Protein AF-A0A6M3J8E4-F1 (afdb_monomer_lite)

Sequence (151 aa):
MTKDEMITQLQQEVKGLTAYLGSEDYTNACDDAAKETGWSFPVSNSTAIYWQKQRSLRHLLSYLLYESAHRFKYKMINLQHRFEHYKTLIEMMDKKWEAAKDELIVELAGVSGYQFFGTKVDAGFAYEEQTGRDITFDTEQIVIHHPNENS

Radius of gyration: 24.98 Å; chains: 1; bounding box: 49×32×84 Å

Foldseek 3Di:
DFLVVLLVVLCVVCPPCVVVDDPVLLVVLLVVLCVVLVNDPPDDDPVSSVSSSLSSNLSSLVSVLVVLVVVDDPPDPVSVVSNVVSVVSSVVSVVVVVVCCVVCVCVSVVHHPLVVPDQPLPPDFDADPPPRDTCSPPPVSRPDDDPDPPD

Structure (mmCIF, N/CA/C/O backbone):
data_AF-A0A6M3J8E4-F1
#
_entry.id   AF-A0A6M3J8E4-F1
#
loop_
_atom_site.group_PDB
_atom_site.id
_atom_site.type_symbol
_atom_site.label_atom_id
_atom_site.label_alt_id
_atom_site.label_comp_id
_atom_site.label_asym_id
_atom_site.label_entity_id
_atom_site.label_seq_id
_atom_site.pdbx_PDB_ins_code
_atom_site.Cartn_x
_atom_site.Cartn_y
_atom_site.Cartn_z
_atom_site.occupancy
_atom_site.B_iso_or_equiv
_atom_site.auth_seq_id
_atom_site.auth_comp_id
_atom_site.auth_asym_id
_atom_site.auth_atom_id
_atom_site.pdbx_PDB_model_num
ATOM 1 N N . MET A 1 1 ? 9.589 -11.564 -5.820 1.00 87.44 1 MET A N 1
ATOM 2 C CA . MET A 1 1 ? 8.608 -11.410 -4.733 1.00 87.44 1 MET A CA 1
ATOM 3 C C . MET A 1 1 ? 7.290 -12.020 -5.169 1.00 87.44 1 MET A C 1
ATOM 5 O O . MET A 1 1 ? 6.655 -11.510 -6.092 1.00 87.44 1 MET A O 1
ATOM 9 N N . THR A 1 2 ? 6.910 -13.137 -4.561 1.00 94.12 2 THR A N 1
ATOM 10 C CA . THR A 1 2 ? 5.587 -13.745 -4.744 1.00 94.12 2 THR A CA 1
ATOM 11 C C . THR A 1 2 ? 4.536 -13.007 -3.911 1.00 94.12 2 THR A C 1
ATOM 13 O O . THR A 1 2 ? 4.862 -12.174 -3.059 1.00 94.12 2 THR A O 1
ATOM 16 N N . LYS A 1 3 ? 3.256 -13.297 -4.163 1.00 91.69 3 LYS A N 1
ATOM 17 C CA . LYS A 1 3 ? 2.152 -12.719 -3.389 1.00 91.69 3 LYS A CA 1
ATOM 18 C C . LYS A 1 3 ? 2.222 -13.136 -1.914 1.00 91.69 3 LYS A C 1
ATOM 20 O O . LYS A 1 3 ? 2.082 -12.286 -1.042 1.00 91.69 3 LYS A O 1
ATOM 25 N N . ASP A 1 4 ? 2.522 -14.402 -1.637 1.00 93.12 4 ASP A N 1
ATOM 26 C CA . ASP A 1 4 ? 2.600 -14.933 -0.268 1.00 93.12 4 ASP A CA 1
ATOM 27 C C . ASP A 1 4 ? 3.773 -14.335 0.525 1.00 93.12 4 ASP A C 1
ATOM 29 O O . ASP A 1 4 ? 3.638 -13.993 1.704 1.00 93.12 4 ASP A O 1
ATOM 33 N N . GLU A 1 5 ? 4.918 -14.134 -0.135 1.00 92.62 5 GLU A N 1
ATOM 34 C CA . GLU A 1 5 ? 6.065 -13.432 0.452 1.00 92.62 5 GLU A CA 1
ATOM 35 C C . GLU A 1 5 ? 5.706 -11.980 0.795 1.00 92.62 5 GLU A C 1
ATOM 37 O O . GLU A 1 5 ? 6.027 -11.502 1.885 1.00 92.62 5 GLU A O 1
ATOM 42 N N . MET A 1 6 ? 4.990 -11.291 -0.101 1.00 92.69 6 MET A N 1
ATOM 43 C CA . MET A 1 6 ? 4.529 -9.919 0.128 1.00 92.69 6 MET A CA 1
ATOM 44 C C . MET A 1 6 ? 3.555 -9.841 1.308 1.00 92.69 6 MET A C 1
ATOM 46 O O . MET A 1 6 ? 3.709 -8.985 2.176 1.00 92.69 6 MET A O 1
ATOM 50 N N . ILE A 1 7 ? 2.584 -10.755 1.381 1.00 93.25 7 ILE A N 1
ATOM 51 C CA . ILE A 1 7 ? 1.628 -10.831 2.495 1.00 93.25 7 ILE A CA 1
ATOM 52 C C . ILE A 1 7 ? 2.368 -11.031 3.821 1.00 93.25 7 ILE A C 1
ATOM 54 O O . ILE A 1 7 ? 2.084 -10.336 4.796 1.00 93.25 7 ILE A O 1
ATOM 58 N N . THR A 1 8 ? 3.364 -11.919 3.845 1.00 92.31 8 THR A N 1
ATOM 59 C CA . THR A 1 8 ? 4.185 -12.163 5.038 1.00 92.31 8 THR A CA 1
ATOM 60 C C . THR A 1 8 ? 4.915 -10.892 5.483 1.00 92.31 8 THR A C 1
ATOM 62 O O . THR A 1 8 ? 4.917 -10.560 6.669 1.00 92.31 8 THR A O 1
ATOM 65 N N . GLN A 1 9 ? 5.494 -10.137 4.544 1.00 91.56 9 GLN A N 1
ATOM 66 C CA . GLN A 1 9 ? 6.145 -8.859 4.855 1.00 91.56 9 GLN A CA 1
ATOM 67 C C . GLN A 1 9 ? 5.151 -7.816 5.376 1.00 91.56 9 GLN A C 1
ATOM 69 O O . GLN A 1 9 ? 5.427 -7.149 6.372 1.00 91.56 9 GLN A O 1
ATOM 74 N N . LEU A 1 10 ? 3.973 -7.707 4.759 1.00 91.50 10 LEU A N 1
ATOM 75 C CA . LEU A 1 10 ? 2.930 -6.780 5.200 1.00 91.50 10 LEU A CA 1
ATOM 76 C C . LEU A 1 10 ? 2.456 -7.099 6.622 1.00 91.50 10 LEU A C 1
ATOM 78 O O . LEU A 1 10 ? 2.322 -6.192 7.440 1.00 91.50 10 LEU A O 1
ATOM 82 N N . GLN A 1 11 ? 2.265 -8.374 6.962 1.00 90.44 11 GLN A N 1
ATOM 83 C CA . GLN A 1 11 ? 1.907 -8.785 8.323 1.00 90.44 11 GLN A CA 1
ATOM 84 C C . GLN A 1 11 ? 2.988 -8.398 9.346 1.00 90.44 11 GLN A C 1
ATOM 86 O O . GLN A 1 11 ? 2.667 -7.923 10.439 1.00 90.44 11 GLN A O 1
ATOM 91 N N . GLN A 1 12 ? 4.268 -8.532 8.985 1.00 88.56 12 GLN A N 1
ATOM 92 C CA . GLN A 1 12 ? 5.390 -8.120 9.834 1.00 88.56 12 GLN A CA 1
ATOM 93 C C . GLN A 1 12 ? 5.485 -6.598 10.017 1.00 88.56 12 GLN A C 1
ATOM 95 O O . GLN A 1 12 ? 5.864 -6.142 11.097 1.00 88.56 12 GLN A O 1
ATOM 100 N N . GLU A 1 13 ? 5.149 -5.808 8.996 1.00 86.25 13 GLU A N 1
ATOM 101 C CA . GLU A 1 13 ? 5.185 -4.339 9.053 1.00 86.25 13 GLU A CA 1
ATOM 102 C C . GLU A 1 13 ? 3.997 -3.760 9.834 1.00 86.25 13 GLU A C 1
ATOM 104 O O . GLU A 1 13 ? 4.161 -2.845 10.642 1.00 86.25 13 GLU A O 1
ATOM 109 N N . VAL A 1 14 ? 2.809 -4.335 9.643 1.00 84.44 14 VAL A N 1
ATOM 110 C CA . VAL A 1 14 ? 1.540 -3.871 10.225 1.00 84.44 14 VAL A CA 1
ATOM 111 C C . VAL A 1 14 ? 1.410 -4.257 11.714 1.00 84.44 14 VAL A C 1
ATOM 113 O O . VAL A 1 14 ? 0.660 -3.621 12.460 1.00 84.44 14 VAL A O 1
ATOM 116 N N . LYS A 1 15 ? 2.201 -5.232 12.195 1.00 83.81 15 LYS A N 1
ATOM 117 C CA . LYS A 1 15 ? 2.346 -5.639 13.611 1.00 83.81 15 LYS A CA 1
ATOM 118 C C . LYS A 1 15 ? 1.013 -5.666 14.371 1.00 83.81 15 LYS A C 1
ATOM 120 O O . LYS A 1 15 ? 0.159 -6.493 14.087 1.00 83.81 15 LYS A O 1
ATOM 125 N N . GLY A 1 16 ? 0.817 -4.773 15.345 1.00 73.88 16 GLY A N 1
ATOM 126 C CA . GLY A 1 16 ? -0.347 -4.770 16.240 1.00 73.88 16 GLY A CA 1
ATOM 127 C C . GLY A 1 16 ? -1.687 -4.468 15.563 1.00 73.88 16 GLY A C 1
ATOM 128 O O . GLY A 1 16 ? -2.730 -4.692 16.168 1.00 73.88 16 GLY A O 1
ATOM 129 N N . LEU A 1 17 ? -1.679 -3.987 14.318 1.00 77.88 17 LEU A N 1
ATOM 130 C CA . LEU A 1 17 ? -2.896 -3.749 13.541 1.00 77.88 17 LEU A CA 1
ATOM 131 C C . LEU A 1 17 ? -3.433 -5.034 12.880 1.00 77.88 17 LEU A C 1
ATOM 133 O O . LEU A 1 17 ? -4.586 -5.056 12.466 1.00 77.88 17 LEU A O 1
ATOM 137 N N . THR A 1 18 ? -2.644 -6.117 12.850 1.00 77.06 18 THR A N 1
ATOM 138 C CA . THR A 1 18 ? -3.069 -7.446 12.359 1.00 77.06 18 THR A CA 1
ATOM 139 C C . THR A 1 18 ? -4.301 -7.982 13.088 1.00 77.06 18 THR A C 1
ATOM 141 O O . THR A 1 18 ? -5.091 -8.699 12.495 1.00 77.06 18 THR A O 1
ATOM 144 N N . ALA A 1 19 ? -4.521 -7.596 14.350 1.00 82.25 19 ALA A N 1
ATOM 145 C CA . ALA A 1 19 ? -5.688 -8.025 15.123 1.00 82.25 19 ALA A CA 1
ATOM 146 C C . ALA A 1 19 ? -7.032 -7.543 14.539 1.00 82.25 19 ALA A C 1
ATOM 148 O O . ALA A 1 19 ? -8.074 -8.096 14.881 1.00 82.25 19 ALA A O 1
ATOM 149 N N . TYR A 1 20 ? -7.005 -6.511 13.693 1.00 83.25 20 TYR A N 1
ATOM 150 C CA . TYR A 1 20 ? -8.180 -5.933 13.038 1.00 83.25 20 TYR A CA 1
ATOM 151 C C . TYR A 1 20 ? -8.326 -6.383 11.577 1.00 83.25 20 TYR A C 1
ATOM 153 O O . TYR A 1 20 ? -9.301 -6.019 10.931 1.00 83.25 20 TYR A O 1
ATOM 161 N N . LEU A 1 21 ? -7.368 -7.154 11.052 1.00 87.25 21 LEU A N 1
ATOM 162 C CA . LEU A 1 21 ? -7.287 -7.532 9.643 1.00 87.25 21 LEU A CA 1
ATOM 163 C C . LEU A 1 21 ? -7.317 -9.056 9.500 1.00 87.25 21 LEU A C 1
ATOM 165 O O . LEU A 1 21 ? -6.535 -9.775 10.123 1.00 87.25 21 LEU A O 1
ATOM 169 N N . GLY A 1 22 ? -8.212 -9.557 8.657 1.00 88.38 22 GLY A N 1
ATOM 170 C CA . GLY A 1 22 ? -8.276 -10.961 8.268 1.00 88.38 22 GLY A CA 1
ATOM 171 C C . GLY A 1 22 ? -7.251 -11.314 7.190 1.00 88.38 22 GLY A C 1
ATOM 172 O O . GLY A 1 22 ? -6.694 -10.451 6.515 1.00 88.38 22 GLY A O 1
ATOM 173 N N . SER A 1 23 ? -7.021 -12.610 6.967 1.00 87.50 23 SER A N 1
ATOM 174 C CA . SER A 1 23 ? -6.145 -13.096 5.885 1.00 87.50 23 SER A CA 1
ATOM 175 C C . SER A 1 23 ? -6.620 -12.667 4.490 1.00 87.50 23 SER A C 1
ATOM 177 O O . SER A 1 23 ? -5.804 -12.420 3.599 1.00 87.50 23 SER A O 1
ATOM 179 N N . GLU A 1 24 ? -7.935 -12.552 4.305 1.00 91.44 24 GLU A N 1
ATOM 180 C CA . GLU A 1 24 ? -8.541 -12.070 3.061 1.00 91.44 24 GLU A CA 1
ATOM 181 C C . GLU A 1 24 ? -8.210 -10.598 2.798 1.00 91.44 24 GLU A C 1
ATOM 183 O O . GLU A 1 24 ? -7.935 -10.244 1.656 1.00 91.44 24 GLU A O 1
ATOM 188 N N . ASP A 1 25 ? -8.116 -9.763 3.838 1.00 92.50 25 ASP A N 1
ATOM 189 C CA . ASP A 1 25 ? -7.802 -8.338 3.688 1.00 92.50 25 ASP A CA 1
ATOM 190 C C . ASP A 1 25 ? -6.411 -8.131 3.080 1.00 92.50 25 ASP A C 1
ATOM 192 O O . ASP A 1 25 ? -6.235 -7.307 2.185 1.00 92.50 25 ASP A O 1
ATOM 196 N N . TYR A 1 26 ? -5.422 -8.927 3.497 1.00 92.88 26 TYR A N 1
ATOM 197 C CA . TYR A 1 26 ? -4.079 -8.897 2.904 1.00 92.88 26 TYR A CA 1
ATOM 198 C C . TYR A 1 26 ? -4.079 -9.340 1.442 1.00 92.88 26 TYR A C 1
ATOM 200 O O . TYR A 1 26 ? -3.359 -8.780 0.616 1.00 92.88 26 TYR A O 1
ATOM 208 N N . THR A 1 27 ? -4.895 -10.340 1.119 1.00 94.06 27 THR A N 1
ATOM 209 C CA . THR A 1 27 ? -5.012 -10.872 -0.241 1.00 94.06 27 THR A CA 1
ATOM 210 C C . THR A 1 27 ? -5.652 -9.837 -1.164 1.00 94.06 27 THR A C 1
ATOM 212 O O . THR A 1 27 ? -5.085 -9.533 -2.214 1.00 94.06 27 THR A O 1
ATOM 215 N N . ASN A 1 28 ? -6.766 -9.245 -0.727 1.00 94.56 28 ASN A N 1
ATOM 216 C CA . ASN A 1 28 ? -7.508 -8.216 -1.449 1.00 94.56 28 ASN A CA 1
ATOM 217 C C . ASN A 1 28 ? -6.672 -6.947 -1.632 1.00 94.56 28 ASN A C 1
ATOM 219 O O . ASN A 1 28 ? -6.593 -6.424 -2.739 1.00 94.56 28 ASN A O 1
ATOM 223 N N . ALA A 1 29 ? -5.964 -6.501 -0.590 1.00 94.31 29 ALA A N 1
ATOM 224 C CA . ALA A 1 29 ? -5.092 -5.334 -0.672 1.00 94.31 29 ALA A CA 1
ATOM 225 C C . ALA A 1 29 ? -3.961 -5.514 -1.698 1.00 94.31 29 ALA A C 1
ATOM 227 O O . ALA A 1 29 ? -3.659 -4.585 -2.448 1.00 94.31 29 ALA A O 1
ATOM 228 N N . CYS A 1 30 ? -3.359 -6.706 -1.765 1.00 93.62 30 CYS A N 1
ATOM 229 C CA . CYS A 1 30 ? -2.357 -7.038 -2.779 1.00 93.62 30 CYS A CA 1
ATOM 230 C C . CYS A 1 30 ? -2.948 -7.057 -4.199 1.00 93.62 30 CYS A C 1
ATOM 232 O O . CYS A 1 30 ? -2.285 -6.608 -5.135 1.00 93.62 30 CYS A O 1
ATOM 234 N N . ASP A 1 31 ? -4.172 -7.564 -4.368 1.00 94.19 31 ASP A N 1
ATOM 235 C CA . ASP A 1 31 ? -4.846 -7.618 -5.672 1.00 94.19 31 ASP A CA 1
ATOM 236 C C . ASP A 1 31 ? -5.286 -6.233 -6.150 1.00 94.19 31 ASP A C 1
ATOM 238 O O . ASP A 1 31 ? -5.115 -5.896 -7.320 1.00 94.19 31 ASP A O 1
ATOM 242 N N . ASP A 1 32 ? -5.807 -5.399 -5.256 1.00 93.38 32 ASP A N 1
ATOM 243 C CA . ASP A 1 32 ? -6.195 -4.027 -5.576 1.00 93.38 32 ASP A CA 1
ATOM 244 C C . ASP A 1 32 ? -4.970 -3.152 -5.856 1.00 93.38 32 ASP A C 1
ATOM 246 O O . ASP A 1 32 ? -4.984 -2.356 -6.795 1.00 93.38 32 ASP A O 1
ATOM 250 N N . ALA A 1 33 ? -3.866 -3.365 -5.132 1.00 92.88 33 ALA A N 1
ATOM 251 C CA . ALA A 1 33 ? -2.585 -2.752 -5.463 1.00 92.88 33 ALA A CA 1
ATOM 252 C C . ALA A 1 33 ? -2.094 -3.173 -6.854 1.00 92.88 33 ALA A C 1
ATOM 254 O O . ALA A 1 33 ? -1.631 -2.325 -7.605 1.00 92.88 33 ALA A O 1
ATOM 255 N N . ALA A 1 34 ? -2.222 -4.453 -7.226 1.00 91.06 34 ALA A N 1
ATOM 256 C CA . ALA A 1 34 ? -1.801 -4.954 -8.539 1.00 91.06 34 ALA A CA 1
ATOM 257 C C . ALA A 1 34 ? -2.625 -4.348 -9.681 1.00 91.06 34 ALA A C 1
ATOM 259 O O . ALA A 1 34 ? -2.084 -4.017 -10.733 1.00 91.06 34 ALA A O 1
ATOM 260 N N . LYS A 1 35 ? -3.931 -4.149 -9.465 1.00 89.25 35 LYS A N 1
ATOM 261 C CA . LYS A 1 35 ? -4.798 -3.447 -10.423 1.00 89.25 35 LYS A CA 1
ATOM 262 C C . LYS A 1 35 ? -4.421 -1.974 -10.564 1.00 89.25 35 LYS A C 1
ATOM 264 O O . LYS A 1 35 ? -4.497 -1.437 -11.662 1.00 89.25 35 LYS A O 1
ATOM 269 N N . GLU A 1 36 ? -4.043 -1.321 -9.466 1.00 88.25 36 GLU A N 1
ATOM 270 C CA . GLU A 1 36 ? -3.682 0.099 -9.463 1.00 88.25 36 GLU A CA 1
ATOM 271 C C . GLU A 1 36 ? -2.327 0.366 -10.126 1.00 88.25 36 GLU A C 1
ATOM 273 O O . GLU A 1 36 ? -2.178 1.339 -10.862 1.00 88.25 36 GLU A O 1
ATOM 278 N N . THR A 1 37 ? -1.334 -0.479 -9.856 1.00 86.69 37 THR A N 1
ATOM 279 C CA . THR A 1 37 ? 0.019 -0.335 -10.406 1.00 86.69 37 THR A CA 1
ATOM 280 C C . THR A 1 37 ? 0.160 -0.931 -11.803 1.00 86.69 37 THR A C 1
ATOM 282 O O . THR A 1 37 ? 1.076 -0.564 -12.531 1.00 86.69 37 THR A O 1
ATOM 285 N N . GLY A 1 38 ? -0.718 -1.865 -12.176 1.00 85.44 38 GLY A N 1
ATOM 286 C CA . GLY A 1 38 ? -0.606 -2.647 -13.405 1.00 85.44 38 GLY A CA 1
ATOM 287 C C . GLY A 1 38 ? 0.407 -3.795 -13.322 1.00 85.44 38 GLY A C 1
ATOM 288 O O . GLY A 1 38 ? 0.576 -4.522 -14.301 1.00 85.44 38 GLY A O 1
ATOM 289 N N . TRP A 1 39 ? 1.070 -4.005 -12.17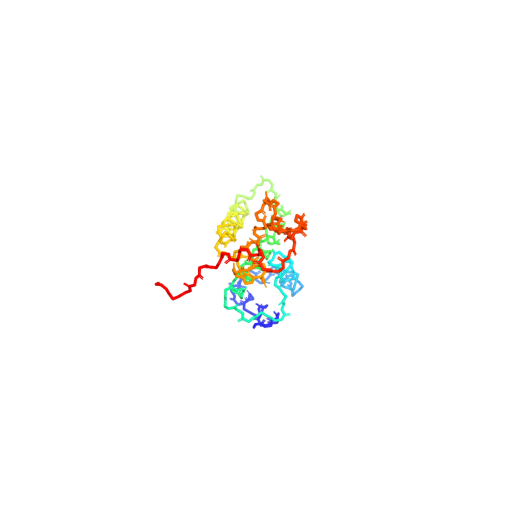9 1.00 86.94 39 TRP A N 1
ATOM 290 C CA . TRP A 1 39 ? 2.033 -5.093 -12.012 1.00 86.94 39 TRP A CA 1
ATOM 291 C C . TRP A 1 39 ? 1.373 -6.357 -11.468 1.00 86.94 39 TRP A C 1
ATOM 293 O O .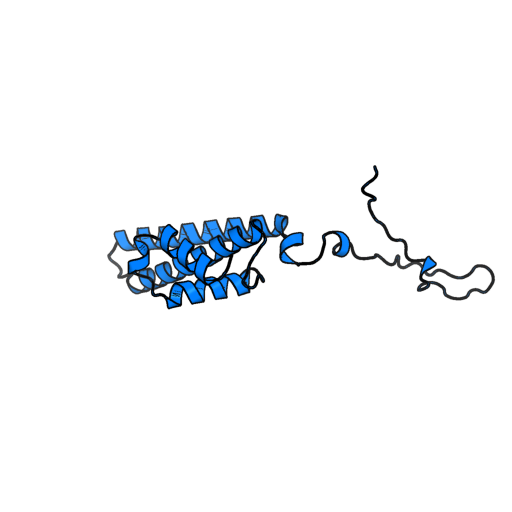 TRP A 1 39 ? 0.764 -6.365 -10.399 1.00 86.94 39 TRP A O 1
ATOM 303 N N . SER A 1 40 ? 1.564 -7.469 -12.174 1.00 87.75 40 SER A N 1
ATOM 304 C CA . SER A 1 40 ? 1.140 -8.794 -11.727 1.00 87.75 40 SER A CA 1
ATOM 305 C C . SER A 1 40 ? 2.234 -9.496 -10.923 1.00 87.75 40 SER A C 1
ATOM 307 O O . SER A 1 40 ? 3.411 -9.443 -11.279 1.00 87.75 40 SER A O 1
ATOM 309 N N . PHE A 1 41 ? 1.846 -10.232 -9.882 1.00 87.06 41 PHE A N 1
ATOM 310 C CA . PHE A 1 41 ? 2.762 -11.149 -9.205 1.00 87.06 41 PHE A CA 1
ATOM 311 C C . PHE A 1 41 ? 3.147 -12.331 -10.121 1.00 87.06 41 PHE A C 1
ATOM 313 O O . PHE A 1 41 ? 2.297 -12.804 -10.875 1.00 87.06 41 PHE A O 1
ATOM 320 N N . PRO A 1 42 ? 4.379 -12.869 -10.016 1.00 91.06 42 PRO A N 1
ATOM 321 C CA . PRO A 1 42 ? 5.473 -12.418 -9.155 1.00 91.06 42 PRO A CA 1
ATOM 322 C C . PRO A 1 42 ? 6.189 -11.174 -9.704 1.00 91.06 42 PRO A C 1
ATOM 324 O O . PRO A 1 42 ? 6.476 -11.079 -10.893 1.00 91.06 42 PRO A O 1
ATOM 327 N N . VAL A 1 43 ? 6.551 -10.253 -8.808 1.00 87.44 43 VAL A N 1
ATOM 328 C CA . VAL A 1 43 ? 7.268 -9.016 -9.161 1.00 87.44 43 VAL A CA 1
ATOM 329 C C . VAL A 1 43 ? 8.765 -9.196 -8.900 1.00 87.44 43 VAL A C 1
ATOM 331 O O . VAL A 1 43 ? 9.156 -9.682 -7.832 1.00 87.44 43 VAL A O 1
ATOM 334 N N . SER A 1 44 ? 9.608 -8.829 -9.868 1.00 85.88 44 SER A N 1
ATOM 335 C CA . SER A 1 44 ? 11.071 -8.990 -9.812 1.00 85.88 44 SER A CA 1
ATOM 336 C C . SER A 1 44 ? 11.838 -7.676 -9.632 1.00 85.88 44 SER A C 1
ATOM 338 O O . SER A 1 44 ? 12.843 -7.663 -8.925 1.00 85.88 44 SER A O 1
ATOM 340 N N . ASN A 1 45 ? 11.369 -6.574 -10.225 1.00 85.62 45 ASN A N 1
ATOM 341 C CA . ASN A 1 45 ? 12.003 -5.257 -10.109 1.00 85.62 45 ASN A CA 1
ATOM 342 C C . ASN A 1 45 ? 11.876 -4.718 -8.670 1.00 85.62 45 ASN A C 1
ATOM 344 O O . ASN A 1 45 ? 10.779 -4.690 -8.112 1.00 85.62 45 ASN A O 1
ATOM 348 N N . SER A 1 46 ? 12.982 -4.258 -8.076 1.00 86.94 46 SER A N 1
ATOM 349 C CA . SER A 1 46 ? 13.015 -3.668 -6.731 1.00 86.94 46 SER A CA 1
ATOM 350 C C . SER A 1 46 ? 12.075 -2.474 -6.570 1.00 86.94 46 SER A C 1
ATOM 352 O O . SER A 1 46 ? 11.417 -2.354 -5.536 1.00 86.94 46 SER A O 1
ATOM 354 N N . THR A 1 47 ? 11.975 -1.620 -7.589 1.00 86.88 47 THR A N 1
ATOM 355 C CA . THR A 1 47 ? 11.107 -0.436 -7.589 1.00 86.88 47 THR A CA 1
ATOM 356 C C . THR A 1 47 ? 9.638 -0.845 -7.609 1.00 86.88 47 THR A C 1
ATOM 358 O O . THR A 1 47 ? 8.850 -0.393 -6.776 1.00 86.88 47 THR A O 1
ATOM 361 N N . ALA A 1 48 ? 9.288 -1.788 -8.486 1.00 86.81 48 ALA A N 1
ATOM 362 C CA . ALA A 1 48 ? 7.946 -2.349 -8.551 1.00 86.81 48 ALA A CA 1
ATOM 363 C C . ALA A 1 48 ? 7.574 -3.075 -7.246 1.00 86.81 48 ALA A C 1
ATOM 365 O O . ALA A 1 48 ? 6.479 -2.881 -6.732 1.00 86.81 48 ALA A O 1
ATOM 366 N N . ILE A 1 49 ? 8.492 -3.842 -6.643 1.00 90.81 49 ILE A N 1
ATOM 367 C CA . ILE A 1 49 ? 8.279 -4.485 -5.333 1.00 90.81 49 ILE A CA 1
ATOM 368 C C . ILE A 1 49 ? 7.997 -3.433 -4.253 1.00 90.81 49 ILE A C 1
ATOM 370 O O . ILE A 1 49 ? 7.060 -3.595 -3.468 1.00 90.81 49 ILE A O 1
ATOM 374 N N . TYR A 1 50 ? 8.789 -2.357 -4.206 1.00 91.69 50 TYR A N 1
ATOM 375 C CA . TYR A 1 50 ? 8.609 -1.280 -3.234 1.00 91.69 50 TYR A CA 1
ATOM 376 C C . TYR A 1 50 ? 7.228 -0.634 -3.364 1.00 91.69 50 TYR A C 1
ATOM 378 O O . TYR A 1 50 ? 6.493 -0.549 -2.377 1.00 91.69 50 TYR A O 1
ATOM 386 N N . TRP A 1 51 ? 6.855 -0.219 -4.572 1.00 91.75 51 TRP A N 1
ATOM 387 C CA . TRP A 1 51 ? 5.589 0.467 -4.801 1.00 91.75 51 TRP A CA 1
ATOM 388 C C . TRP A 1 51 ? 4.391 -0.455 -4.646 1.00 91.75 51 TRP A C 1
ATOM 390 O O . TRP A 1 51 ? 3.420 -0.064 -4.003 1.00 91.75 51 TRP A O 1
ATOM 400 N N . GLN A 1 52 ? 4.490 -1.705 -5.095 1.00 91.94 52 GLN A N 1
ATOM 401 C CA . GLN A 1 52 ? 3.468 -2.717 -4.848 1.00 91.94 52 GLN A CA 1
ATOM 402 C C . GLN A 1 52 ? 3.205 -2.888 -3.347 1.00 91.94 52 GLN A C 1
ATOM 404 O O . GLN A 1 52 ? 2.049 -2.934 -2.920 1.00 91.94 52 GLN A O 1
ATOM 409 N N . LYS A 1 53 ? 4.261 -2.907 -2.525 1.00 93.50 53 LYS A N 1
ATOM 410 C CA . LYS A 1 53 ? 4.132 -2.961 -1.066 1.00 93.50 53 LYS A CA 1
ATOM 411 C C . LYS A 1 53 ? 3.472 -1.703 -0.498 1.00 93.50 53 LYS A C 1
ATOM 413 O O . LYS A 1 53 ? 2.537 -1.815 0.291 1.00 93.50 53 LYS A O 1
ATOM 418 N N . GLN A 1 54 ? 3.912 -0.512 -0.917 1.00 93.50 54 GLN A N 1
ATOM 419 C CA . GLN A 1 54 ? 3.328 0.756 -0.459 1.00 93.50 54 GLN A CA 1
ATOM 420 C C . GLN A 1 54 ? 1.841 0.865 -0.828 1.00 93.50 54 GLN A C 1
ATOM 422 O O . GLN A 1 54 ? 1.028 1.232 0.018 1.00 93.50 54 GLN A O 1
ATOM 427 N N . ARG A 1 55 ? 1.452 0.498 -2.054 1.00 94.19 55 ARG A N 1
ATOM 428 C CA . ARG A 1 55 ? 0.045 0.515 -2.483 1.00 94.19 55 ARG A CA 1
ATOM 429 C C . ARG A 1 55 ? -0.794 -0.516 -1.729 1.00 94.19 55 ARG A C 1
ATOM 431 O O . ARG A 1 55 ? -1.890 -0.192 -1.279 1.00 94.19 55 ARG A O 1
ATOM 438 N N . SER A 1 56 ? -0.250 -1.707 -1.476 1.00 94.31 56 SER A N 1
ATOM 439 C CA . SER A 1 56 ? -0.930 -2.725 -0.658 1.00 94.31 56 SER A CA 1
ATOM 440 C C . SER A 1 56 ? -1.167 -2.223 0.774 1.00 94.31 56 SER A C 1
ATOM 442 O O . SER A 1 56 ? -2.271 -2.327 1.302 1.00 94.31 56 SER A O 1
ATOM 444 N N . LEU A 1 57 ? -0.164 -1.590 1.392 1.00 93.75 57 LEU A N 1
ATOM 445 C CA . LEU A 1 57 ? -0.288 -1.002 2.729 1.00 93.75 57 LEU A CA 1
ATOM 446 C C . LEU A 1 57 ? -1.337 0.123 2.776 1.00 93.75 57 LEU A C 1
ATOM 448 O O . LEU A 1 57 ? -2.104 0.211 3.734 1.00 93.75 57 LEU A O 1
ATOM 452 N N . ARG A 1 58 ? -1.413 0.954 1.731 1.00 94.56 58 ARG A N 1
ATOM 453 C CA . ARG A 1 58 ? -2.427 2.011 1.602 1.00 94.56 58 ARG A CA 1
ATOM 454 C C . ARG A 1 58 ? -3.846 1.436 1.600 1.00 94.56 58 ARG A C 1
ATOM 456 O O . ARG A 1 58 ? -4.726 1.995 2.259 1.00 94.56 58 ARG A O 1
ATOM 463 N N . HIS A 1 59 ? -4.084 0.322 0.907 1.00 94.75 59 HIS A N 1
ATOM 464 C CA . HIS A 1 59 ? -5.392 -0.350 0.910 1.00 94.75 59 HIS A CA 1
ATOM 465 C C . HIS A 1 59 ? -5.727 -0.942 2.284 1.00 94.75 59 HIS A C 1
ATOM 467 O O . HIS A 1 59 ? -6.830 -0.725 2.780 1.00 94.75 59 HIS A O 1
ATOM 473 N N . LEU A 1 60 ? -4.755 -1.548 2.975 1.00 93.38 60 LEU A N 1
ATOM 474 C CA . LEU A 1 60 ? -4.945 -2.030 4.352 1.00 93.38 60 LEU A CA 1
ATOM 475 C C . LEU A 1 60 ? -5.308 -0.904 5.333 1.00 93.38 60 LEU A C 1
ATOM 477 O O . LEU A 1 60 ? -6.229 -1.047 6.137 1.00 93.38 60 LEU A O 1
ATOM 481 N N . LEU A 1 61 ? -4.629 0.245 5.251 1.00 92.06 61 LEU A N 1
ATOM 482 C CA . LEU A 1 61 ? -4.977 1.422 6.055 1.00 92.06 61 LEU A CA 1
ATOM 483 C C . LEU A 1 61 ? -6.380 1.945 5.727 1.00 92.06 61 LEU A C 1
ATOM 485 O O . LEU A 1 61 ? -7.070 2.449 6.613 1.00 92.06 61 LEU A O 1
ATOM 489 N N . SER A 1 62 ? -6.818 1.801 4.475 1.00 92.31 62 SER A N 1
ATOM 490 C CA . SER A 1 62 ? -8.163 2.196 4.048 1.00 92.31 62 SER A CA 1
ATOM 491 C C . SER A 1 62 ? -9.235 1.305 4.684 1.00 92.31 62 SER A C 1
ATOM 493 O O . SER A 1 62 ? -10.251 1.816 5.151 1.00 92.31 62 SER A O 1
ATOM 495 N N . TYR A 1 63 ? -8.994 -0.004 4.801 1.00 90.88 63 TYR A N 1
ATOM 496 C CA . TYR A 1 63 ? -9.898 -0.912 5.519 1.00 90.88 63 TYR A CA 1
ATOM 497 C C . TYR A 1 63 ? -10.027 -0.535 7.004 1.00 90.88 63 TYR A C 1
ATOM 499 O O . TYR A 1 63 ? -11.141 -0.404 7.515 1.00 90.88 63 TYR A O 1
ATOM 507 N N . LEU A 1 64 ? -8.908 -0.232 7.674 1.00 88.50 64 LEU A N 1
ATOM 508 C CA . LEU A 1 64 ? -8.902 0.242 9.067 1.00 88.50 64 LEU A CA 1
ATOM 509 C C . LEU A 1 64 ? -9.616 1.592 9.239 1.00 88.50 64 LEU A C 1
ATOM 511 O O . LEU A 1 64 ? -10.277 1.833 10.257 1.00 88.50 64 LEU A O 1
ATOM 515 N N . LEU A 1 65 ? -9.499 2.481 8.247 1.00 88.06 65 LEU A N 1
ATOM 516 C CA . LEU A 1 65 ? -10.218 3.751 8.216 1.00 88.06 65 LEU A CA 1
ATOM 517 C C . LEU A 1 65 ? -11.732 3.516 8.170 1.00 88.06 65 LEU A C 1
ATOM 519 O O . LEU A 1 65 ? -12.458 4.121 8.960 1.00 88.06 65 LEU A O 1
ATOM 523 N N . TYR A 1 66 ? -12.210 2.629 7.292 1.00 85.62 66 TYR A N 1
ATOM 524 C CA . TYR A 1 66 ? -13.637 2.314 7.177 1.00 85.62 66 TYR A CA 1
ATOM 525 C C . TYR A 1 66 ? -14.190 1.636 8.433 1.00 85.62 66 TYR A C 1
ATOM 527 O O . TYR A 1 66 ? -15.269 2.007 8.905 1.00 85.62 66 TYR A O 1
ATOM 535 N N . GLU A 1 67 ? -13.436 0.716 9.037 1.00 83.06 67 GLU A N 1
ATOM 536 C CA . GLU A 1 67 ? -13.816 0.104 10.314 1.00 83.06 67 GLU A CA 1
ATOM 537 C C . GLU A 1 67 ? -13.928 1.162 11.429 1.00 83.06 67 GLU A C 1
ATOM 539 O O . GLU A 1 67 ? -14.899 1.195 12.194 1.00 83.06 67 GLU A O 1
ATOM 544 N N . SER A 1 68 ? -12.961 2.081 11.492 1.00 79.81 68 SER A N 1
ATOM 545 C CA . SER A 1 68 ? -12.950 3.179 12.465 1.00 79.81 68 SER A CA 1
ATOM 546 C C . SER A 1 68 ? -14.102 4.162 12.238 1.00 79.81 68 SER A C 1
ATOM 548 O O . SER A 1 68 ? -14.718 4.612 13.207 1.00 79.81 68 SER A O 1
ATOM 550 N N . ALA A 1 69 ? -14.434 4.458 10.978 1.00 78.75 69 ALA A N 1
ATOM 551 C CA . ALA A 1 69 ? -15.549 5.323 10.599 1.00 78.75 69 ALA A CA 1
ATOM 552 C C . ALA A 1 69 ? -16.894 4.739 11.040 1.00 78.75 69 ALA A C 1
ATOM 554 O O . ALA A 1 69 ? -17.719 5.453 11.606 1.00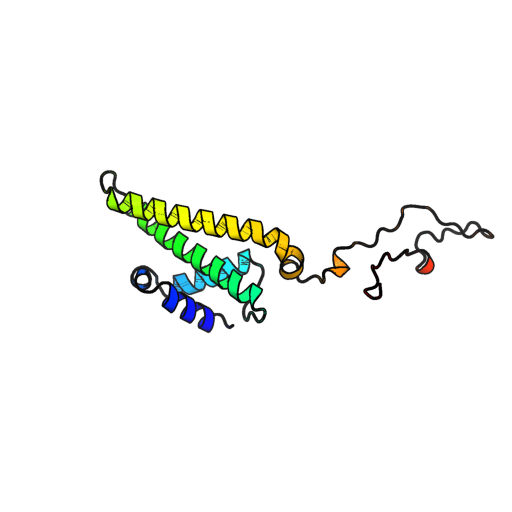 78.75 69 ALA A O 1
ATOM 555 N N . HIS A 1 70 ? -17.101 3.430 10.865 1.00 73.50 70 HIS A N 1
ATOM 556 C CA . HIS A 1 70 ? -18.315 2.767 11.344 1.00 73.50 70 HIS A CA 1
ATOM 557 C C . HIS A 1 70 ? -18.454 2.887 12.872 1.00 73.50 70 HIS A C 1
ATOM 559 O O . HIS A 1 70 ? -19.555 3.043 13.408 1.00 73.50 70 HIS A O 1
ATOM 565 N N . ARG A 1 71 ? -17.348 2.802 13.614 1.00 71.31 71 ARG A N 1
ATOM 566 C CA . ARG A 1 71 ? -17.360 2.906 15.083 1.00 71.31 71 ARG A CA 1
ATOM 567 C C . ARG A 1 71 ? -17.464 4.347 15.587 1.00 71.31 71 ARG A C 1
ATOM 569 O O . ARG A 1 71 ? -17.604 4.555 16.795 1.00 71.31 71 ARG A O 1
ATOM 576 N N . PHE A 1 72 ? -17.442 5.333 14.690 1.00 64.75 72 PHE A N 1
ATOM 577 C CA . PHE A 1 72 ? -17.533 6.747 15.023 1.00 64.75 72 PHE A CA 1
ATOM 578 C C . PHE A 1 72 ? -18.921 7.110 15.564 1.00 64.75 72 PHE A C 1
ATOM 580 O O . PHE A 1 72 ? -19.865 7.390 14.830 1.00 64.75 72 PHE A O 1
ATOM 587 N N . LYS A 1 73 ? -19.050 7.120 16.894 1.00 59.03 73 LYS A N 1
ATOM 588 C CA . LYS A 1 73 ? -20.175 7.746 17.602 1.00 59.03 73 LYS A CA 1
ATOM 589 C C . LYS A 1 73 ? -19.761 9.147 18.055 1.00 59.03 73 LYS A C 1
ATOM 591 O O . LYS A 1 73 ? -18.644 9.323 18.535 1.00 59.03 73 LYS A O 1
ATOM 596 N N . TYR A 1 74 ? -20.689 10.106 17.967 1.00 54.84 74 TYR A N 1
ATOM 597 C CA . TYR A 1 74 ? -20.558 11.573 18.141 1.00 54.84 74 TYR A CA 1
ATOM 598 C C . TYR A 1 74 ? -19.883 12.098 19.444 1.00 54.84 74 TYR A C 1
ATOM 600 O O . TYR A 1 74 ? -19.943 13.284 19.738 1.00 54.84 74 TYR A O 1
ATOM 608 N N . LYS A 1 75 ? -19.239 11.268 20.275 1.00 54.09 75 LYS A N 1
ATOM 609 C CA . LYS A 1 75 ? -18.608 11.689 21.544 1.00 54.09 75 LYS A CA 1
ATOM 610 C C . LYS A 1 75 ? -17.232 11.072 21.835 1.00 54.09 75 LYS A C 1
ATOM 612 O O . LYS A 1 75 ? -16.727 11.240 22.941 1.00 54.09 75 LYS A O 1
ATOM 617 N N . MET A 1 76 ? -16.605 10.364 20.892 1.00 61.72 76 MET A N 1
ATOM 618 C CA . MET A 1 76 ? -15.289 9.740 21.116 1.00 61.72 76 MET A CA 1
ATOM 619 C C . MET A 1 76 ? -14.147 10.512 20.440 1.00 61.72 76 MET A C 1
ATOM 621 O O . MET A 1 76 ? -13.723 10.169 19.339 1.00 61.72 76 MET A O 1
ATOM 625 N N . ILE A 1 77 ? -13.595 11.505 21.151 1.00 65.31 77 ILE A N 1
ATOM 626 C CA . ILE A 1 77 ? -12.449 12.330 20.707 1.00 65.31 77 ILE A CA 1
ATOM 627 C C . ILE A 1 77 ? -11.245 11.457 20.300 1.00 65.31 77 ILE A C 1
ATOM 629 O O . ILE A 1 77 ? -10.633 11.668 19.258 1.00 65.31 77 ILE A O 1
ATOM 633 N N . ASN A 1 78 ? -10.950 10.394 21.057 1.00 69.62 78 ASN A N 1
ATOM 634 C CA . ASN A 1 78 ? -9.829 9.496 20.746 1.00 69.62 78 ASN A CA 1
ATOM 635 C C . ASN A 1 78 ? -9.996 8.722 19.430 1.00 69.62 78 ASN A C 1
ATOM 637 O O . ASN A 1 78 ? -8.999 8.364 18.805 1.00 69.62 78 ASN A O 1
ATOM 641 N N . LEU A 1 79 ? -11.232 8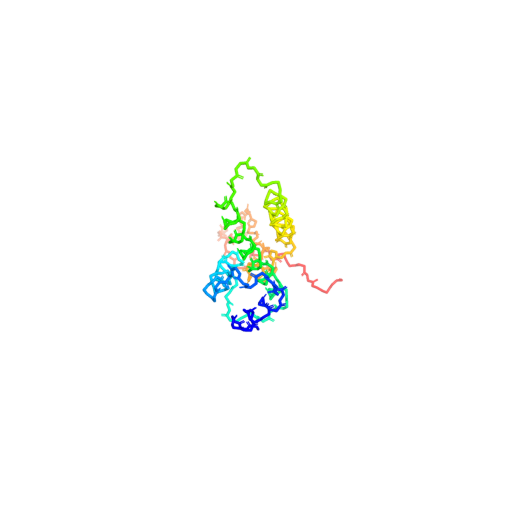.442 19.009 1.00 70.94 79 LEU A N 1
ATOM 642 C CA . LEU A 1 79 ? -11.479 7.743 17.749 1.00 70.94 79 LEU A CA 1
ATOM 643 C C . LEU A 1 79 ? -11.371 8.703 16.558 1.00 70.94 79 LEU A C 1
ATOM 645 O O . LEU A 1 79 ? -10.908 8.299 15.494 1.00 70.94 79 LEU A O 1
ATOM 649 N N . GLN A 1 80 ? -11.702 9.980 16.773 1.00 77.56 80 GLN A N 1
ATOM 650 C CA . GLN A 1 80 ? -11.503 11.041 15.790 1.00 77.56 80 GLN A CA 1
ATOM 651 C C . GLN A 1 80 ? -10.027 11.190 15.409 1.00 77.56 80 GLN A C 1
ATOM 653 O O . GLN A 1 80 ? -9.702 11.154 14.228 1.00 77.56 80 GLN A O 1
ATOM 658 N N . HIS A 1 81 ? -9.125 11.242 16.393 1.00 79.00 81 HIS A N 1
ATOM 659 C CA . HIS A 1 81 ? -7.688 11.354 16.122 1.00 79.00 81 HIS A CA 1
ATOM 660 C C . HIS A 1 81 ? -7.125 10.159 15.343 1.00 79.00 81 HIS A C 1
ATOM 662 O O . HIS A 1 81 ? -6.274 10.341 14.477 1.00 79.00 81 HIS A O 1
ATOM 668 N N . ARG A 1 82 ? -7.602 8.934 15.610 1.00 78.25 82 ARG A N 1
ATOM 669 C CA . ARG A 1 82 ? -7.181 7.746 14.842 1.00 78.25 82 ARG A CA 1
ATOM 670 C C . ARG A 1 82 ? -7.676 7.805 13.403 1.00 78.25 82 ARG A C 1
ATOM 672 O O . ARG A 1 82 ? -6.906 7.543 12.487 1.00 78.25 82 ARG A O 1
ATOM 679 N N . PHE A 1 83 ? -8.938 8.180 13.215 1.00 82.62 83 PHE A N 1
ATOM 680 C CA . PHE A 1 83 ? -9.527 8.359 11.894 1.00 82.62 83 PHE A CA 1
ATOM 681 C C . PHE A 1 83 ? -8.776 9.427 11.081 1.00 82.62 83 PHE A C 1
ATOM 683 O O . PHE A 1 83 ? -8.356 9.165 9.955 1.00 82.62 83 PHE A O 1
ATOM 690 N N . GLU A 1 84 ? -8.529 10.599 11.670 1.00 84.44 84 GLU A N 1
ATOM 691 C CA . GLU A 1 84 ? -7.757 11.682 11.047 1.00 84.44 84 GLU A CA 1
ATOM 692 C C . GLU A 1 84 ? -6.317 11.256 10.736 1.00 84.44 84 GLU A C 1
ATOM 694 O O . GLU A 1 84 ? -5.790 11.585 9.672 1.00 84.44 84 GLU A O 1
ATOM 699 N N . HIS A 1 85 ? -5.689 10.474 11.619 1.00 86.88 85 HIS A N 1
ATOM 700 C CA . HIS A 1 85 ? -4.343 9.961 11.397 1.00 86.88 85 HIS A CA 1
ATOM 701 C C . HIS A 1 85 ? -4.277 9.004 10.200 1.00 86.88 85 HIS A C 1
ATOM 703 O O . HIS A 1 85 ? -3.446 9.203 9.315 1.00 86.88 85 HIS A O 1
ATOM 709 N N . TYR A 1 86 ? -5.174 8.013 10.122 1.00 88.50 86 TYR A N 1
ATOM 710 C CA . TYR A 1 86 ? -5.228 7.099 8.976 1.00 88.50 86 TYR A CA 1
ATOM 711 C C . TYR A 1 86 ? -5.507 7.837 7.670 1.00 88.50 86 TYR A C 1
ATOM 713 O O . TYR A 1 86 ? -4.826 7.595 6.676 1.00 88.50 86 TYR A O 1
ATOM 721 N N . LYS A 1 87 ? -6.444 8.790 7.687 1.00 90.38 87 LYS A N 1
ATOM 722 C CA . LYS A 1 87 ? -6.736 9.636 6.529 1.00 90.38 87 LYS A CA 1
ATOM 723 C C . LYS A 1 87 ? -5.492 10.400 6.063 1.00 90.38 87 LYS A C 1
ATOM 725 O O . LYS A 1 87 ? -5.156 10.348 4.885 1.00 90.38 87 LYS A O 1
ATOM 730 N N . THR A 1 88 ? -4.778 11.041 6.988 1.00 91.62 88 THR A N 1
ATOM 731 C CA . THR A 1 88 ? -3.557 11.805 6.680 1.00 91.62 88 THR A CA 1
ATOM 732 C C . THR A 1 88 ? -2.473 10.909 6.077 1.00 91.62 88 THR A C 1
ATOM 734 O O . THR A 1 88 ? -1.831 11.284 5.099 1.00 91.62 88 THR A O 1
ATOM 737 N N . LEU A 1 89 ? -2.274 9.705 6.627 1.00 91.06 89 LEU A N 1
ATOM 738 C CA . LEU A 1 89 ? -1.306 8.747 6.087 1.00 91.06 89 LEU A CA 1
ATOM 739 C C . LEU A 1 89 ? -1.660 8.329 4.657 1.00 91.06 89 LEU A C 1
ATOM 741 O O . LEU A 1 89 ? -0.782 8.335 3.797 1.00 91.06 89 LEU A O 1
ATOM 745 N N . ILE A 1 90 ? -2.930 8.016 4.393 1.00 93.25 90 ILE A N 1
ATOM 746 C CA . ILE A 1 90 ? -3.404 7.641 3.055 1.00 93.25 90 ILE A CA 1
ATOM 747 C C . ILE A 1 90 ? -3.170 8.787 2.064 1.00 93.25 90 ILE A C 1
ATOM 749 O O . ILE A 1 90 ? -2.576 8.564 1.013 1.00 93.25 90 ILE A O 1
ATOM 753 N N . GLU A 1 91 ? -3.537 10.021 2.420 1.00 93.44 91 GLU A N 1
ATOM 754 C CA . GLU A 1 91 ? -3.310 11.206 1.579 1.00 93.44 91 GLU A CA 1
ATOM 755 C C . GLU A 1 91 ? -1.818 11.425 1.280 1.00 93.44 91 GLU A C 1
ATOM 757 O O . GLU A 1 91 ? -1.438 11.731 0.149 1.00 93.44 91 GLU A O 1
ATOM 762 N N . MET A 1 92 ? -0.945 11.225 2.272 1.00 93.00 92 MET A N 1
ATOM 763 C CA . MET A 1 92 ? 0.503 11.310 2.076 1.00 93.00 92 MET A CA 1
ATOM 764 C C . MET A 1 92 ? 1.036 10.213 1.147 1.00 93.00 92 MET A C 1
ATOM 766 O O . MET A 1 92 ? 1.931 10.482 0.344 1.00 93.00 92 MET A O 1
ATOM 770 N N . MET A 1 93 ? 0.524 8.986 1.256 1.00 93.31 93 MET A N 1
ATOM 771 C CA . MET A 1 93 ? 0.918 7.869 0.393 1.00 93.31 93 MET A CA 1
ATOM 772 C C . MET A 1 93 ? 0.442 8.073 -1.045 1.00 93.31 93 MET A C 1
ATOM 774 O O . MET A 1 93 ? 1.208 7.827 -1.974 1.00 93.31 93 MET A O 1
ATOM 778 N N . ASP A 1 94 ? -0.781 8.567 -1.228 1.00 93.00 94 ASP A N 1
ATOM 779 C CA . ASP A 1 94 ? -1.334 8.898 -2.541 1.00 93.00 94 ASP A CA 1
ATOM 780 C C . ASP A 1 94 ? -0.543 10.049 -3.181 1.00 93.00 94 ASP A C 1
ATOM 782 O O . ASP A 1 94 ? -0.108 9.930 -4.322 1.00 93.00 94 ASP A O 1
ATOM 786 N N . LYS A 1 95 ? -0.201 11.101 -2.425 1.00 93.12 95 LYS A N 1
ATOM 787 C CA . LYS A 1 95 ? 0.649 12.193 -2.929 1.00 93.12 95 LYS A CA 1
ATOM 788 C C . LYS A 1 95 ? 2.040 11.719 -3.363 1.00 93.12 95 LYS A C 1
ATOM 790 O O . LYS A 1 95 ? 2.551 12.177 -4.381 1.00 93.12 95 LYS A O 1
ATOM 795 N N . LYS A 1 96 ? 2.668 10.827 -2.589 1.00 91.06 96 LYS A N 1
ATOM 796 C CA . LYS A 1 96 ? 3.967 10.239 -2.953 1.00 91.06 96 LYS A CA 1
ATOM 797 C C . LYS A 1 96 ? 3.866 9.378 -4.205 1.00 91.06 96 LYS A C 1
ATOM 799 O O . LYS A 1 96 ? 4.791 9.388 -5.004 1.00 91.06 96 LYS A O 1
ATOM 804 N N . TRP A 1 97 ? 2.767 8.644 -4.359 1.00 91.56 97 TRP A N 1
ATOM 805 C CA . TRP A 1 97 ? 2.531 7.822 -5.538 1.00 91.56 97 TRP A CA 1
ATOM 806 C C . TRP A 1 97 ? 2.343 8.671 -6.791 1.00 91.56 97 TRP A C 1
ATOM 808 O O . TRP A 1 97 ? 3.006 8.409 -7.785 1.00 91.56 97 TRP A O 1
ATOM 818 N N . GLU A 1 98 ? 1.525 9.724 -6.731 1.00 89.56 98 GLU A N 1
ATOM 819 C CA . GLU A 1 98 ? 1.350 10.633 -7.870 1.00 89.56 98 GLU A CA 1
ATOM 820 C C . GLU A 1 98 ? 2.665 11.309 -8.269 1.00 89.56 98 GLU A C 1
ATOM 822 O O . GLU A 1 98 ? 3.000 11.326 -9.445 1.00 89.56 98 GLU A O 1
ATOM 827 N N . ALA A 1 99 ? 3.463 11.774 -7.301 1.00 88.62 99 ALA A N 1
ATOM 828 C CA . ALA A 1 99 ? 4.784 12.334 -7.596 1.00 88.62 99 ALA A CA 1
ATOM 829 C C . ALA A 1 99 ? 5.730 11.306 -8.243 1.00 88.62 99 ALA A C 1
ATOM 831 O O . ALA A 1 99 ? 6.519 11.647 -9.116 1.00 88.62 99 ALA A O 1
ATOM 832 N N . ALA A 1 100 ? 5.646 10.041 -7.826 1.00 85.25 100 ALA A N 1
ATOM 833 C CA . ALA A 1 100 ? 6.483 8.981 -8.366 1.00 85.25 100 ALA A CA 1
ATOM 834 C C . ALA A 1 100 ? 6.038 8.513 -9.755 1.00 85.25 100 ALA A C 1
ATOM 836 O O . ALA A 1 100 ? 6.874 8.031 -10.509 1.00 85.25 100 ALA A O 1
ATOM 837 N N . LYS A 1 101 ? 4.758 8.647 -10.126 1.00 81.19 101 LYS A N 1
ATOM 838 C CA . LYS A 1 101 ? 4.292 8.277 -11.472 1.00 81.19 101 LYS A CA 1
ATOM 839 C C . LYS A 1 101 ? 5.035 9.047 -12.553 1.00 81.19 101 LYS A C 1
ATOM 841 O O . LYS A 1 101 ? 5.425 8.428 -13.535 1.00 81.19 101 LYS A O 1
ATOM 846 N N . ASP A 1 102 ? 5.282 10.337 -12.344 1.00 74.25 102 ASP A N 1
ATOM 847 C CA . ASP A 1 102 ? 6.011 11.174 -13.302 1.00 74.25 102 ASP A CA 1
ATOM 848 C C . ASP A 1 102 ? 7.442 10.657 -13.545 1.00 74.25 102 ASP A C 1
ATOM 850 O O . ASP A 1 102 ? 7.937 10.682 -14.670 1.00 74.25 102 ASP A O 1
ATOM 854 N N . GLU A 1 103 ? 8.086 10.112 -12.509 1.00 72.44 103 GLU A N 1
ATOM 855 C CA . GLU A 1 103 ? 9.429 9.518 -12.584 1.00 72.44 103 GLU A CA 1
ATOM 856 C C . GLU A 1 103 ? 9.406 8.070 -13.108 1.00 72.44 103 GLU A C 1
ATOM 858 O O . GLU A 1 103 ? 10.349 7.613 -13.753 1.00 72.44 103 GLU A O 1
ATOM 863 N N . LEU A 1 104 ? 8.315 7.343 -12.854 1.00 72.06 104 LEU A N 1
ATOM 864 C CA . LEU A 1 104 ? 8.154 5.920 -13.156 1.00 72.06 104 LEU A CA 1
ATOM 865 C C . LEU A 1 104 ? 7.434 5.642 -14.473 1.00 72.06 104 LEU A C 1
ATOM 867 O O . LEU A 1 104 ? 7.225 4.472 -14.781 1.00 72.06 104 LEU A O 1
ATOM 871 N N . ILE A 1 105 ? 7.059 6.659 -15.258 1.00 67.44 105 ILE A N 1
ATOM 872 C CA . ILE A 1 105 ? 6.327 6.508 -16.533 1.00 67.44 105 ILE A CA 1
ATOM 873 C C . ILE A 1 105 ? 6.924 5.402 -17.419 1.00 67.44 105 ILE A C 1
ATOM 875 O O . ILE A 1 105 ? 6.185 4.598 -17.988 1.00 67.44 105 ILE A O 1
ATOM 879 N N . VAL A 1 106 ? 8.255 5.318 -17.485 1.00 62.38 106 VAL A N 1
ATOM 880 C CA . VAL A 1 106 ? 8.966 4.314 -18.290 1.00 62.38 106 VAL A CA 1
ATOM 881 C C . VAL A 1 106 ? 8.822 2.901 -17.708 1.00 62.38 106 VAL A C 1
ATOM 883 O O . VAL A 1 106 ? 8.623 1.943 -18.450 1.00 62.38 106 VAL A O 1
ATOM 886 N N . GLU A 1 107 ? 8.872 2.751 -16.382 1.00 64.56 107 GLU A N 1
ATOM 887 C CA . GLU A 1 107 ? 8.714 1.454 -15.706 1.00 64.56 107 GLU A CA 1
ATOM 888 C C . GLU A 1 107 ? 7.248 0.991 -15.635 1.00 64.56 107 GLU A C 1
ATOM 890 O O . GLU A 1 107 ? 6.972 -0.209 -15.675 1.00 64.56 107 GLU A O 1
ATOM 895 N N . LEU A 1 108 ? 6.304 1.930 -15.543 1.00 60.16 108 LEU A N 1
ATOM 896 C CA . LEU A 1 108 ? 4.865 1.671 -15.455 1.00 60.16 108 LEU A CA 1
ATOM 897 C C . LEU A 1 108 ? 4.261 1.260 -16.794 1.00 60.16 108 LEU A C 1
ATOM 899 O O . LEU A 1 108 ? 3.391 0.394 -16.833 1.00 60.16 108 LEU A O 1
ATOM 903 N N . ALA A 1 109 ? 4.717 1.851 -17.898 1.00 59.25 109 ALA A N 1
ATOM 904 C CA . ALA A 1 109 ? 4.174 1.515 -19.207 1.00 59.25 109 ALA A CA 1
ATOM 905 C C . ALA A 1 109 ? 4.691 0.187 -19.765 1.00 59.25 109 ALA A C 1
ATOM 907 O O . ALA A 1 109 ? 4.148 -0.289 -20.756 1.00 59.25 109 ALA A O 1
ATOM 908 N N . GLY A 1 110 ? 5.739 -0.411 -19.179 1.00 55.59 110 GLY A N 1
ATOM 909 C CA . GLY A 1 110 ? 6.361 -1.632 -19.717 1.00 55.59 110 GLY A CA 1
ATOM 910 C C . GLY A 1 110 ? 6.917 -1.457 -21.138 1.00 55.59 110 GLY A C 1
ATOM 911 O O . GLY A 1 110 ? 7.243 -2.429 -21.816 1.00 55.59 110 GLY A O 1
ATOM 912 N N . VAL A 1 111 ? 7.007 -0.206 -21.581 1.00 52.88 111 VAL A N 1
ATOM 913 C CA . VAL A 1 111 ? 7.440 0.247 -22.891 1.00 52.88 111 VAL A CA 1
ATOM 914 C C . VAL A 1 111 ? 8.789 0.896 -22.647 1.00 52.88 111 VAL A C 1
ATOM 916 O O . VAL A 1 111 ? 8.917 1.827 -21.854 1.00 52.88 111 VAL A O 1
ATOM 919 N N . SER A 1 112 ? 9.821 0.356 -23.282 1.00 48.59 112 SER A N 1
ATOM 920 C CA . SER A 1 112 ? 11.165 0.928 -23.211 1.00 48.59 112 SER A CA 1
ATOM 921 C C . SER A 1 112 ? 11.127 2.433 -23.513 1.00 48.59 112 SER A C 1
ATOM 923 O O . SER A 1 112 ? 10.390 2.865 -24.399 1.00 48.59 112 SER A O 1
ATOM 925 N N . GLY A 1 113 ? 11.915 3.249 -22.807 1.00 52.41 113 GLY A N 1
ATOM 926 C CA . GLY A 1 113 ? 11.887 4.712 -22.973 1.00 52.41 113 GLY A CA 1
ATOM 927 C C . GLY A 1 113 ? 12.057 5.181 -24.428 1.00 52.41 113 GLY A C 1
ATOM 928 O O . GLY A 1 113 ? 11.535 6.227 -24.800 1.00 52.41 113 GLY A O 1
ATOM 929 N N . TYR A 1 114 ? 12.697 4.371 -25.282 1.00 51.62 114 TYR A N 1
ATOM 930 C CA . TYR A 1 114 ? 12.863 4.644 -26.712 1.00 51.62 114 TYR A CA 1
ATOM 931 C C . TYR A 1 114 ? 11.568 4.524 -27.538 1.00 51.62 114 TYR A C 1
ATOM 933 O O . TYR A 1 114 ? 11.470 5.136 -28.595 1.00 51.62 114 TYR A O 1
ATOM 941 N N . GLN A 1 115 ? 10.568 3.769 -27.078 1.00 52.66 115 GLN A N 1
ATOM 942 C CA . GLN A 1 115 ? 9.272 3.594 -27.754 1.00 52.66 115 GLN A CA 1
ATOM 943 C C . GLN A 1 115 ? 8.268 4.710 -27.425 1.00 52.66 115 GLN A C 1
ATOM 945 O O . GLN A 1 115 ? 7.258 4.845 -28.112 1.00 52.66 115 GLN A O 1
ATOM 950 N N . PHE A 1 116 ? 8.537 5.522 -26.398 1.00 52.78 116 PHE A N 1
ATOM 951 C CA . PHE A 1 116 ? 7.737 6.710 -26.085 1.00 52.78 116 PHE A CA 1
ATOM 952 C C . PHE A 1 116 ? 8.006 7.882 -27.031 1.00 52.78 116 PHE A C 1
ATOM 954 O O . PHE A 1 116 ? 7.143 8.742 -27.215 1.00 52.78 116 PHE A O 1
ATOM 961 N N . PHE A 1 117 ? 9.178 7.910 -27.665 1.00 55.56 117 PHE A N 1
ATOM 962 C CA . PHE A 1 117 ? 9.483 8.864 -28.721 1.00 55.56 117 PHE A CA 1
ATOM 963 C C . PHE A 1 117 ? 8.893 8.342 -30.030 1.00 55.56 117 PHE A C 1
ATOM 965 O O . PHE A 1 117 ? 9.507 7.563 -30.755 1.00 55.56 117 PHE A O 1
ATOM 972 N N . GLY A 1 118 ? 7.647 8.738 -30.294 1.00 51.66 118 GLY A N 1
ATOM 973 C CA . GLY A 1 118 ? 6.951 8.390 -31.524 1.00 51.66 118 GLY A CA 1
ATOM 974 C C . GLY A 1 118 ? 7.735 8.837 -32.757 1.00 51.66 118 GLY A C 1
ATOM 975 O O . GLY A 1 118 ? 8.301 9.931 -32.799 1.00 51.66 118 GLY A O 1
ATOM 976 N N . THR A 1 119 ? 7.746 7.990 -33.782 1.00 50.31 119 THR A N 1
ATOM 977 C CA . THR A 1 119 ? 8.249 8.338 -35.108 1.00 50.31 119 THR A CA 1
ATOM 978 C C . THR A 1 119 ? 7.368 9.455 -35.658 1.00 50.31 119 THR A C 1
ATOM 980 O O . THR A 1 119 ? 6.236 9.219 -36.083 1.00 50.31 119 THR A O 1
ATOM 983 N N . LYS A 1 120 ? 7.844 10.701 -35.615 1.00 47.94 120 LYS A N 1
ATOM 984 C CA . LYS A 1 120 ? 7.195 11.781 -36.351 1.00 47.94 120 LYS A CA 1
ATOM 985 C C . LYS A 1 120 ? 7.486 11.529 -37.828 1.00 47.94 120 LYS A C 1
ATOM 987 O O . LYS A 1 120 ? 8.578 11.827 -38.295 1.00 47.94 120 LYS A O 1
ATOM 992 N N . VAL A 1 121 ? 6.518 10.972 -38.552 1.00 48.78 121 VAL A N 1
ATOM 993 C CA . VAL A 1 121 ? 6.505 11.093 -40.012 1.00 48.78 121 VAL A CA 1
ATOM 994 C C . VAL A 1 121 ? 6.273 12.573 -40.271 1.00 48.78 121 VAL A C 1
ATOM 996 O O . VAL A 1 121 ? 5.198 13.095 -39.966 1.00 48.78 121 VAL A O 1
ATOM 999 N N . ASP A 1 122 ? 7.317 13.286 -40.685 1.00 44.00 122 ASP A N 1
ATOM 1000 C CA . ASP A 1 122 ? 7.159 14.688 -41.036 1.00 44.00 122 ASP A CA 1
ATOM 1001 C C . ASP A 1 122 ? 6.151 14.745 -42.184 1.00 44.00 122 ASP A C 1
ATOM 1003 O O . ASP A 1 122 ? 6.288 14.036 -43.179 1.00 44.00 122 ASP A O 1
ATOM 1007 N N . ALA A 1 123 ? 5.078 15.514 -42.009 1.00 47.56 123 ALA A N 1
ATOM 1008 C CA . ALA A 1 123 ? 4.031 15.652 -43.011 1.00 47.56 123 ALA A CA 1
ATOM 1009 C C . ALA A 1 123 ? 4.534 16.563 -44.143 1.00 47.56 123 ALA A C 1
ATOM 1011 O O . ALA A 1 123 ? 4.076 17.691 -44.309 1.00 47.56 123 ALA A O 1
ATOM 1012 N N . GLY A 1 124 ? 5.531 16.086 -44.882 1.00 55.25 124 GLY A N 1
ATOM 1013 C CA . GLY A 1 124 ? 6.017 16.655 -46.125 1.00 55.25 124 GLY A CA 1
ATOM 1014 C C . GLY A 1 124 ? 5.821 15.617 -47.216 1.00 55.25 124 GLY A C 1
ATOM 1015 O O . GLY A 1 124 ? 6.304 14.497 -47.095 1.00 55.25 124 GLY A O 1
ATOM 1016 N N . PHE A 1 125 ? 5.080 15.966 -48.265 1.00 61.47 125 PHE A N 1
ATOM 1017 C CA . PHE A 1 125 ? 4.964 15.089 -49.423 1.00 61.47 125 PHE A CA 1
ATOM 1018 C C . PHE A 1 125 ? 6.326 15.008 -50.113 1.00 61.47 125 PHE A C 1
ATOM 1020 O O . PHE A 1 125 ? 6.864 16.035 -50.534 1.00 61.47 125 PHE A O 1
ATOM 1027 N N . ALA A 1 126 ? 6.872 13.801 -50.218 1.00 57.53 126 ALA A N 1
ATOM 1028 C CA . ALA A 1 126 ? 8.103 13.542 -50.944 1.00 57.53 126 ALA A CA 1
ATOM 1029 C C . ALA A 1 126 ? 7.745 12.925 -52.297 1.00 57.53 126 ALA A C 1
ATOM 1031 O O . ALA A 1 126 ? 7.027 11.926 -52.369 1.00 57.53 126 ALA A O 1
ATOM 1032 N N . TYR A 1 127 ? 8.245 13.530 -53.371 1.00 62.69 127 TYR A N 1
ATOM 1033 C CA . TYR A 1 127 ? 8.053 13.047 -54.734 1.00 62.69 127 TYR A CA 1
ATOM 1034 C C . TYR A 1 127 ? 9.411 12.748 -55.361 1.00 62.69 127 TYR A C 1
ATOM 1036 O O . TYR A 1 127 ? 10.361 13.510 -55.188 1.00 62.69 127 TYR A O 1
ATOM 1044 N N . GLU A 1 128 ? 9.500 11.652 -56.107 1.00 66.50 128 GLU A N 1
ATOM 1045 C CA . GLU A 1 128 ? 10.693 11.313 -56.882 1.00 66.50 128 GLU A CA 1
ATOM 1046 C C . GLU A 1 128 ? 10.919 12.366 -57.986 1.00 66.50 128 GLU A C 1
ATOM 1048 O O . GLU A 1 128 ? 10.050 12.571 -58.837 1.00 66.50 128 GLU A O 1
ATOM 1053 N N . GLU A 1 129 ? 12.082 13.035 -57.991 1.00 59.22 129 GLU A N 1
ATOM 1054 C CA . GLU A 1 129 ? 12.365 14.206 -58.850 1.00 59.22 129 GLU A CA 1
ATOM 1055 C C . GLU A 1 129 ? 12.173 13.947 -60.354 1.00 59.22 129 GLU A C 1
ATOM 1057 O O . GLU A 1 129 ? 11.845 14.867 -61.102 1.00 59.22 129 GLU A O 1
ATOM 1062 N N . GLN A 1 130 ? 12.373 12.708 -60.813 1.00 61.22 130 GLN A N 1
ATOM 1063 C CA . GLN A 1 130 ? 12.316 12.366 -62.238 1.00 61.22 130 GLN A CA 1
ATOM 1064 C C . GLN A 1 130 ? 10.943 11.881 -62.712 1.00 61.22 130 GLN A C 1
ATOM 1066 O O . GLN A 1 130 ? 10.622 12.033 -63.890 1.00 61.22 130 GLN A O 1
ATOM 1071 N N . THR A 1 131 ? 10.136 11.286 -61.833 1.00 70.88 131 THR A N 1
ATOM 1072 C CA . THR A 1 131 ? 8.874 10.625 -62.217 1.00 70.88 131 THR A CA 1
ATOM 1073 C C . THR A 1 131 ? 7.643 11.271 -61.583 1.00 70.88 131 THR A C 1
ATOM 1075 O O . THR A 1 131 ? 6.527 11.012 -62.030 1.00 70.88 131 THR A O 1
ATOM 1078 N N . GLY A 1 132 ? 7.820 12.103 -60.549 1.00 61.59 132 GLY A N 1
ATOM 1079 C CA . GLY A 1 132 ? 6.725 12.661 -59.755 1.00 61.59 132 GLY A CA 1
ATOM 1080 C C . GLY A 1 132 ? 5.968 11.607 -58.942 1.00 61.59 132 GLY A C 1
ATOM 1081 O O . GLY A 1 132 ? 4.862 11.873 -58.475 1.00 61.59 132 GLY A O 1
ATOM 1082 N N . ARG A 1 133 ? 6.527 10.399 -58.797 1.00 71.25 133 ARG A N 1
ATOM 1083 C CA . ARG A 1 133 ? 5.928 9.324 -58.008 1.00 71.25 133 ARG A CA 1
ATOM 1084 C C . ARG A 1 133 ? 5.938 9.703 -56.530 1.00 71.25 133 ARG A C 1
ATOM 1086 O O . ARG A 1 133 ? 6.971 10.107 -56.005 1.00 71.25 133 ARG A O 1
ATOM 1093 N N . ASP A 1 134 ? 4.787 9.548 -55.881 1.00 64.62 134 ASP A N 1
ATOM 1094 C CA . ASP A 1 134 ? 4.647 9.727 -54.437 1.00 64.62 134 ASP A CA 1
ATOM 1095 C C . ASP A 1 134 ? 5.458 8.649 -53.700 1.00 64.62 134 ASP A C 1
ATOM 1097 O O . ASP A 1 134 ? 5.202 7.450 -53.852 1.00 64.62 134 ASP A O 1
ATOM 1101 N N . ILE A 1 135 ? 6.455 9.099 -52.940 1.00 69.38 135 ILE A N 1
ATOM 1102 C CA . ILE A 1 135 ? 7.332 8.279 -52.094 1.00 69.38 135 ILE A CA 1
ATOM 1103 C C . ILE A 1 135 ? 7.192 8.666 -50.615 1.00 69.38 135 ILE A C 1
ATOM 1105 O O . ILE A 1 135 ? 8.026 8.299 -49.793 1.00 69.38 135 ILE A O 1
ATOM 1109 N N . THR A 1 136 ? 6.123 9.384 -50.254 1.00 61.69 136 THR A N 1
ATOM 1110 C CA . THR A 1 136 ? 5.882 9.909 -48.897 1.00 61.69 136 THR A CA 1
ATOM 1111 C C . THR A 1 136 ? 5.880 8.814 -47.823 1.00 61.69 136 THR A C 1
ATOM 1113 O O . THR A 1 136 ? 6.217 9.076 -46.672 1.00 61.69 136 THR A O 1
ATOM 1116 N N . PHE A 1 137 ? 5.532 7.577 -48.188 1.00 61.50 137 PHE A N 1
ATOM 1117 C CA . PHE A 1 137 ? 5.489 6.427 -47.277 1.00 61.50 137 PHE A CA 1
ATOM 1118 C C . PHE A 1 137 ? 6.605 5.405 -47.522 1.00 61.50 137 PHE A C 1
ATOM 1120 O O . PHE A 1 137 ? 6.525 4.289 -47.006 1.00 61.50 137 PHE A O 1
ATOM 1127 N N . ASP A 1 138 ? 7.613 5.744 -48.329 1.00 63.53 138 ASP A N 1
ATOM 1128 C CA . ASP A 1 138 ? 8.719 4.828 -48.582 1.00 63.53 138 ASP A CA 1
ATOM 1129 C C . ASP A 1 138 ? 9.641 4.735 -47.358 1.00 63.53 138 ASP A C 1
ATOM 1131 O O . ASP A 1 138 ? 9.877 5.711 -46.641 1.00 63.53 138 ASP A O 1
ATOM 1135 N N . THR A 1 139 ? 10.171 3.540 -47.106 1.00 58.91 139 THR A N 1
ATOM 1136 C CA . THR A 1 139 ? 10.977 3.228 -45.913 1.00 58.91 139 THR A CA 1
ATOM 1137 C C . THR A 1 139 ? 12.241 4.082 -45.782 1.00 58.91 139 THR A C 1
ATOM 1139 O O . THR A 1 139 ? 12.754 4.245 -44.677 1.00 58.91 139 THR A O 1
ATOM 1142 N N . GLU A 1 140 ? 12.715 4.665 -46.883 1.00 59.06 140 GLU A N 1
ATOM 1143 C CA . GLU A 1 140 ? 13.905 5.522 -46.938 1.00 59.06 140 GLU A CA 1
ATOM 1144 C C . GLU A 1 140 ? 13.646 6.979 -46.497 1.00 59.06 140 GLU A C 1
ATOM 1146 O O . GLU A 1 140 ? 14.592 7.695 -46.182 1.00 59.06 140 GLU A O 1
ATOM 1151 N N . GLN A 1 141 ? 12.381 7.421 -46.428 1.00 52.12 141 GLN A N 1
ATOM 1152 C CA . GLN A 1 141 ? 11.978 8.772 -45.985 1.00 52.12 141 GLN A CA 1
ATOM 1153 C C . GLN A 1 141 ? 11.682 8.849 -44.475 1.00 52.12 141 GLN A C 1
ATOM 1155 O O . GLN A 1 141 ? 11.361 9.914 -43.943 1.00 52.12 141 GLN A O 1
ATOM 1160 N N . ILE A 1 142 ? 11.802 7.732 -43.752 1.00 54.34 142 ILE A N 1
ATOM 1161 C CA . ILE A 1 142 ? 11.613 7.697 -42.301 1.00 54.34 142 ILE A CA 1
ATOM 1162 C C . ILE A 1 142 ? 12.838 8.340 -41.636 1.00 54.34 142 ILE A C 1
ATOM 1164 O O . ILE A 1 142 ? 13.867 7.700 -41.426 1.00 54.34 142 ILE A O 1
ATOM 1168 N N . VAL A 1 143 ? 12.730 9.620 -41.272 1.00 52.03 143 VAL A N 1
ATOM 1169 C CA . VAL A 1 143 ? 13.753 10.301 -40.468 1.00 52.03 143 VAL A CA 1
ATOM 1170 C C . VAL A 1 143 ? 13.627 9.835 -39.022 1.00 52.03 143 VAL A C 1
ATOM 1172 O O . VAL A 1 143 ? 12.803 10.322 -38.245 1.00 52.03 143 VAL A O 1
ATOM 1175 N N . ILE A 1 144 ? 14.447 8.856 -38.654 1.00 52.94 144 ILE A N 1
ATOM 1176 C CA . ILE A 1 144 ? 14.499 8.356 -37.287 1.00 52.94 144 ILE A CA 1
ATOM 1177 C C . ILE A 1 144 ? 15.426 9.259 -36.466 1.00 52.94 144 ILE A C 1
ATOM 1179 O O . ILE A 1 144 ? 16.649 9.149 -36.528 1.00 52.94 144 ILE A O 1
ATOM 1183 N N . HIS A 1 145 ? 14.849 10.165 -35.677 1.00 48.12 145 HIS A N 1
ATOM 1184 C CA . HIS A 1 145 ? 15.605 10.900 -34.665 1.00 48.12 145 HIS A CA 1
ATOM 1185 C C . HIS A 1 145 ? 15.861 9.992 -33.455 1.00 48.12 145 HIS A C 1
ATOM 1187 O O . HIS A 1 145 ? 15.031 9.889 -32.555 1.00 48.12 145 HIS A O 1
ATOM 1193 N N . HIS A 1 146 ? 17.022 9.342 -33.422 1.00 47.81 146 HIS A 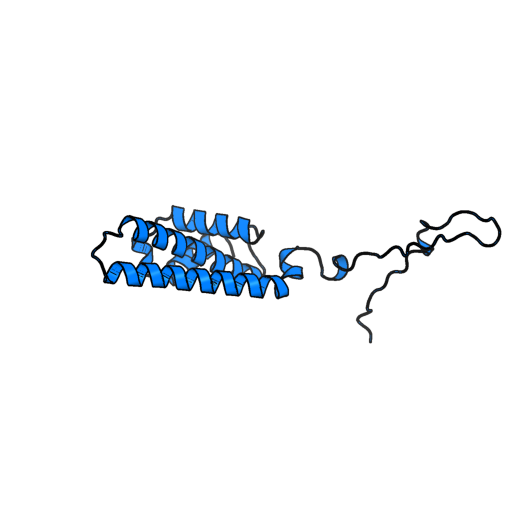N 1
ATOM 1194 C CA . HIS A 1 146 ? 17.562 8.740 -32.205 1.00 47.81 146 HIS A CA 1
ATOM 1195 C C . HIS A 1 146 ? 18.653 9.649 -31.624 1.00 47.81 146 HIS A C 1
ATOM 1197 O O . HIS A 1 146 ? 19.558 10.041 -32.364 1.00 47.81 146 HIS A O 1
ATOM 1203 N N . PRO A 1 147 ? 18.648 9.957 -30.317 1.00 43.72 147 PRO A N 1
ATOM 1204 C CA . PRO A 1 147 ? 19.891 10.290 -29.644 1.00 43.72 147 PRO A CA 1
ATOM 1205 C C . PRO A 1 147 ? 20.740 9.014 -29.598 1.00 43.72 147 PRO A C 1
ATOM 1207 O O . PRO A 1 147 ? 20.344 8.007 -29.017 1.00 43.72 147 PRO A O 1
ATOM 1210 N N . ASN A 1 148 ? 21.880 9.033 -30.282 1.00 46.09 148 ASN A N 1
ATOM 1211 C CA . ASN A 1 148 ? 22.862 7.961 -30.210 1.00 46.09 148 ASN A CA 1
ATOM 1212 C C . ASN A 1 148 ? 23.632 8.143 -28.892 1.00 46.09 148 ASN A C 1
ATOM 1214 O O . ASN A 1 148 ? 24.194 9.214 -28.681 1.00 46.09 148 ASN A O 1
ATOM 1218 N N . GLU A 1 149 ? 23.691 7.134 -28.020 1.00 41.19 149 GLU A N 1
ATOM 1219 C CA . GLU A 1 149 ? 24.427 7.199 -26.737 1.00 41.19 149 GLU A CA 1
ATOM 1220 C C . GLU A 1 149 ? 25.962 7.327 -26.894 1.00 41.19 149 GLU A C 1
ATOM 1222 O O . GLU A 1 149 ? 26.693 7.306 -25.911 1.00 41.19 149 GLU A O 1
ATOM 1227 N N . ASN A 1 150 ? 26.471 7.515 -28.116 1.00 45.28 150 ASN A N 1
ATOM 1228 C CA . ASN A 1 150 ? 27.873 7.836 -28.386 1.00 45.28 150 ASN A CA 1
ATOM 1229 C C . ASN A 1 150 ? 28.057 9.326 -28.723 1.00 45.28 150 ASN A C 1
ATOM 1231 O O . ASN A 1 150 ? 28.423 9.670 -29.849 1.00 45.28 150 ASN A O 1
ATOM 1235 N N . SER A 1 151 ? 27.792 10.219 -27.766 1.00 36.81 151 SER A N 1
ATOM 1236 C CA . SER A 1 151 ? 28.273 11.615 -27.780 1.00 36.81 151 SER A CA 1
ATOM 1237 C C . SER A 1 151 ? 28.740 12.032 -26.394 1.00 36.81 151 SER A C 1
ATOM 1239 O O . SER A 1 151 ? 27.904 11.975 -25.468 1.00 36.81 151 SER A O 1
#

Organism: NCBI:txid1070528

Secondary structure (DSSP, 8-state):
--HH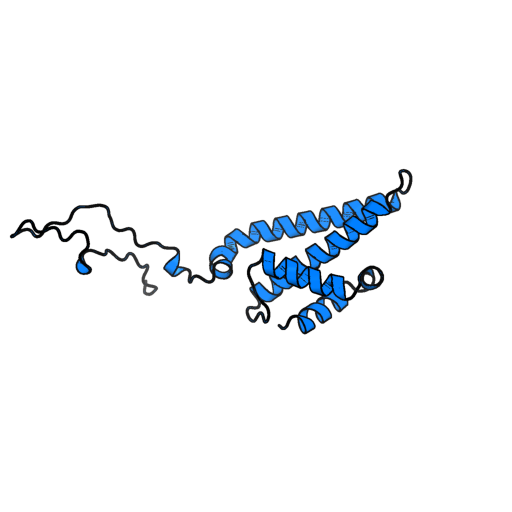HHHHHHHHHHGGGGGG--HHHHHHHHHHHHHHH-PPSSP-SHHHHHHHHHHHHHHHHHHHHHHHHHT--TT-HHHHHHHHHHHHHHHHHHHHHHHHHHHHHHHHS-S-GGGSS---------B-TTT--B-TT-GGG-------S--

pLDDT: mean 76.61, std 16.6, range [36.81, 94.75]